Protein A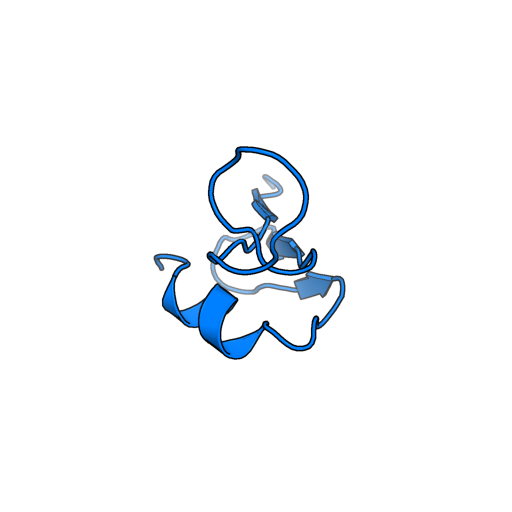F-A0A939NNA1-F1 (afdb_monomer_lite)

Radius of gyration: 12.32 Å; chains: 1; bounding box: 22×18×39 Å

pLDDT: mean 81.49, std 14.52, range [48.84, 95.88]

Structure (mmCIF, N/CA/C/O backbone):
data_AF-A0A939NNA1-F1
#
_entry.id   AF-A0A939NNA1-F1
#
loop_
_atom_site.group_PDB
_atom_site.id
_atom_site.type_symbol
_atom_site.label_atom_id
_atom_site.label_alt_id
_ato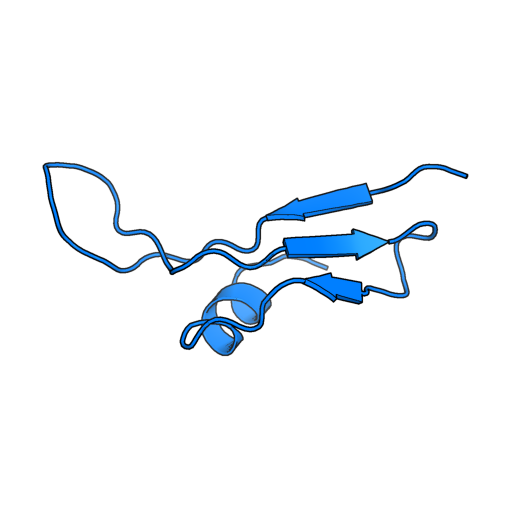m_site.label_comp_id
_atom_site.label_asym_id
_atom_site.label_entity_id
_atom_site.label_seq_id
_atom_site.pdbx_PDB_ins_code
_atom_site.Cartn_x
_atom_site.Cartn_y
_atom_site.Cartn_z
_atom_site.occupancy
_atom_site.B_iso_or_equiv
_atom_site.auth_seq_id
_atom_site.auth_comp_id
_atom_site.auth_asym_id
_atom_site.auth_atom_id
_atom_site.pdbx_PDB_model_num
ATOM 1 N N . MET A 1 1 ? -15.483 -3.674 15.998 1.00 61.47 1 MET A N 1
ATOM 2 C CA . MET A 1 1 ? -14.197 -4.028 15.372 1.00 61.47 1 MET A CA 1
ATOM 3 C C . MET A 1 1 ? -14.463 -4.046 13.883 1.00 61.47 1 MET A C 1
ATOM 5 O O . MET A 1 1 ? 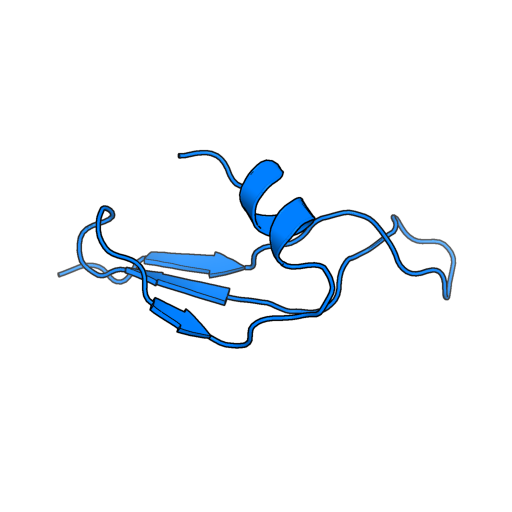-15.200 -4.910 13.424 1.00 61.47 1 MET A O 1
ATOM 9 N N . GLU A 1 2 ? -14.052 -2.991 13.187 1.00 75.50 2 GLU A N 1
ATOM 10 C CA . GLU A 1 2 ? -14.294 -2.826 11.752 1.00 75.50 2 GLU A CA 1
ATOM 11 C C . GLU A 1 2 ? -13.032 -3.262 11.012 1.00 75.50 2 GLU A C 1
ATOM 13 O O . GLU A 1 2 ? -11.934 -2.869 11.391 1.00 75.50 2 GLU A O 1
ATOM 18 N N . LEU A 1 3 ? -13.182 -4.104 9.991 1.00 73.38 3 LEU A N 1
ATOM 19 C CA . LEU A 1 3 ? -12.061 -4.550 9.171 1.00 73.38 3 LEU A CA 1
ATOM 20 C C . LEU A 1 3 ? -11.906 -3.603 7.981 1.00 73.38 3 LEU A C 1
ATOM 22 O O . LEU A 1 3 ? -12.770 -3.550 7.106 1.00 73.38 3 LEU A O 1
ATOM 26 N N . GLN A 1 4 ? -10.787 -2.887 7.928 1.00 81.56 4 GLN A N 1
ATOM 27 C CA . GLN A 1 4 ? -10.406 -2.062 6.791 1.00 81.56 4 GLN A CA 1
ATOM 28 C C . GLN A 1 4 ? -9.555 -2.871 5.815 1.00 81.56 4 GLN A C 1
ATOM 30 O O . GLN A 1 4 ? -8.483 -3.367 6.156 1.00 81.56 4 GLN A O 1
ATOM 35 N N . LEU A 1 5 ? -10.036 -2.962 4.575 1.00 80.44 5 LEU A N 1
ATOM 36 C CA . LEU A 1 5 ? -9.385 -3.636 3.457 1.00 80.44 5 LEU A CA 1
ATOM 37 C C . LEU A 1 5 ? -8.970 -2.600 2.409 1.00 80.44 5 LEU A C 1
ATOM 39 O O . LEU A 1 5 ? -9.813 -1.845 1.920 1.00 80.44 5 LEU A O 1
ATOM 43 N N . ARG A 1 6 ? -7.696 -2.590 2.008 1.00 81.75 6 ARG A N 1
ATOM 44 C CA . ARG A 1 6 ? -7.216 -1.755 0.895 1.00 81.75 6 ARG A CA 1
ATOM 45 C C . ARG A 1 6 ? -6.367 -2.562 -0.077 1.00 81.75 6 ARG A C 1
ATOM 47 O O . ARG A 1 6 ? -5.392 -3.197 0.308 1.00 81.75 6 ARG A O 1
ATOM 54 N N . GLN A 1 7 ? -6.725 -2.496 -1.357 1.00 83.31 7 GLN A N 1
ATOM 55 C CA . GLN A 1 7 ? -5.832 -2.889 -2.446 1.00 83.31 7 GLN A CA 1
ATOM 56 C C . GLN A 1 7 ? -4.745 -1.829 -2.586 1.00 83.31 7 GLN A C 1
ATOM 58 O O . GLN A 1 7 ? -5.057 -0.644 -2.721 1.00 83.31 7 GLN A O 1
ATOM 63 N N . LEU A 1 8 ? -3.488 -2.257 -2.601 1.00 78.00 8 LEU A N 1
ATOM 64 C CA . LEU A 1 8 ? -2.394 -1.381 -2.973 1.00 78.00 8 LEU A CA 1
ATOM 65 C C 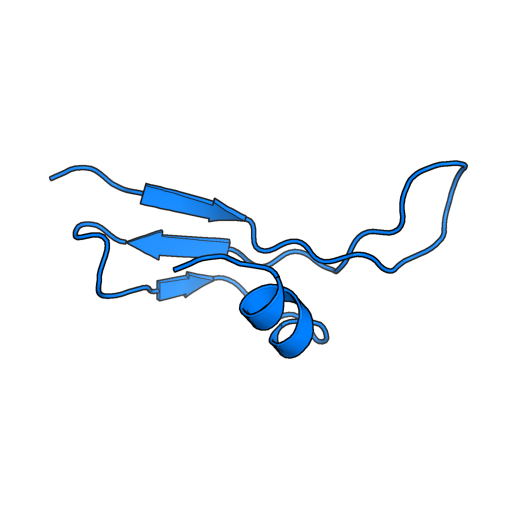. LEU A 1 8 ? -2.251 -1.441 -4.494 1.00 78.00 8 LEU A C 1
ATOM 67 O O . LEU A 1 8 ? -1.973 -2.496 -5.064 1.00 78.00 8 LEU A O 1
ATOM 71 N N . SER A 1 9 ? -2.446 -0.322 -5.180 1.00 72.88 9 SER A N 1
ATOM 72 C CA . SER A 1 9 ? -2.263 -0.251 -6.630 1.00 72.88 9 SER A CA 1
ATOM 73 C C . SER A 1 9 ? -1.465 0.987 -7.008 1.00 72.88 9 SER A C 1
ATOM 75 O O . SER A 1 9 ? -1.894 2.099 -6.719 1.00 72.88 9 SER A O 1
ATOM 77 N N . GLY A 1 10 ? -0.335 0.780 -7.679 1.00 63.78 10 GLY A N 1
ATOM 78 C CA . GLY A 1 10 ? 0.381 1.798 -8.442 1.00 63.78 10 GLY A CA 1
ATOM 79 C C . GLY A 1 10 ? 0.161 1.590 -9.943 1.00 63.78 10 GLY A C 1
ATOM 80 O O . GLY A 1 10 ? -0.553 0.674 -10.363 1.00 63.78 10 GLY A O 1
ATOM 81 N N . SER A 1 11 ? 0.784 2.418 -10.777 1.00 57.66 11 SER A N 1
ATOM 82 C CA . SER A 1 11 ? 0.636 2.347 -12.231 1.00 57.66 11 SER A CA 1
ATOM 83 C C . SER A 1 11 ? 1.850 1.689 -12.899 1.00 57.66 11 SER A C 1
ATOM 85 O O . SER A 1 11 ? 2.872 2.351 -13.005 1.00 57.66 11 SER A O 1
ATOM 87 N N . ALA A 1 12 ? 1.744 0.423 -13.354 1.00 52.78 12 ALA A N 1
ATOM 88 C CA . ALA A 1 12 ? 2.496 -0.147 -14.502 1.00 52.78 12 ALA A CA 1
ATOM 89 C C . ALA A 1 12 ? 2.262 -1.654 -14.769 1.00 52.78 12 ALA A C 1
ATOM 91 O O . ALA A 1 12 ? 2.856 -2.496 -14.102 1.00 52.78 12 ALA A O 1
ATOM 92 N N . ARG A 1 13 ? 1.517 -1.970 -15.848 1.00 48.84 13 ARG A N 1
ATOM 93 C CA . ARG A 1 13 ? 1.799 -3.052 -16.824 1.00 48.84 13 ARG A CA 1
ATOM 94 C C . ARG A 1 13 ? 0.868 -2.911 -18.037 1.00 48.84 13 ARG A C 1
ATOM 96 O O . ARG A 1 13 ? -0.342 -2.795 -17.876 1.00 48.84 13 ARG A O 1
ATOM 103 N N . TRP A 1 14 ? 1.444 -2.906 -19.241 1.00 51.12 14 TRP A N 1
ATOM 104 C CA . TRP A 1 14 ? 0.733 -2.739 -20.511 1.00 51.12 14 TRP A CA 1
ATOM 105 C C . TRP A 1 14 ? 0.256 -4.080 -21.071 1.00 51.12 14 TRP A C 1
ATOM 107 O O . TRP A 1 14 ? 1.064 -4.900 -21.498 1.00 51.12 14 TRP A O 1
ATOM 117 N N . HIS A 1 15 ? -1.061 -4.262 -21.128 1.00 53.12 15 HIS A N 1
ATOM 118 C CA . HIS A 1 15 ? -1.730 -5.005 -22.192 1.00 53.12 15 HIS A CA 1
ATOM 119 C C . HIS A 1 15 ? -3.167 -4.470 -22.276 1.00 53.12 15 HIS A C 1
ATOM 121 O O . HIS A 1 15 ? -3.916 -4.600 -21.315 1.00 53.12 15 HIS A O 1
ATOM 127 N N . HIS A 1 16 ? -3.521 -3.873 -23.420 1.00 55.66 16 HIS A N 1
ATOM 128 C CA . HIS A 1 16 ? -4.854 -3.351 -23.767 1.00 55.66 16 HIS A CA 1
ATOM 129 C C . HIS A 1 16 ? -5.237 -1.981 -23.158 1.00 55.66 16 HIS A C 1
ATOM 131 O O . HIS A 1 16 ? -5.555 -1.897 -21.982 1.00 55.66 16 HIS A O 1
ATOM 137 N N . SER A 1 17 ? -5.206 -0.924 -23.986 1.00 60.19 17 SER A N 1
ATOM 138 C CA . SER A 1 17 ? -5.934 0.370 -23.933 1.00 60.19 17 SER A CA 1
ATOM 139 C C . SER A 1 17 ? -6.430 0.937 -22.585 1.00 60.19 17 SER A C 1
ATOM 141 O O . SER A 1 17 ? -7.479 1.577 -22.535 1.00 60.19 17 SER A O 1
ATOM 143 N N . GLY A 1 18 ? -5.701 0.729 -21.493 1.00 60.38 18 GLY A N 1
ATOM 144 C CA . GLY A 1 18 ? -6.109 1.081 -20.138 1.00 60.38 18 GLY A CA 1
ATOM 145 C C . GLY A 1 18 ? -4.930 1.591 -19.322 1.00 60.38 18 GLY A C 1
ATOM 146 O O . GLY A 1 18 ? -3.773 1.293 -19.624 1.00 60.38 18 GLY A O 1
ATOM 147 N N . CYS A 1 19 ? -5.227 2.401 -18.303 1.00 62.25 19 CYS A N 1
ATOM 148 C CA . CYS A 1 19 ? -4.217 2.975 -17.420 1.00 62.25 19 CYS A CA 1
ATOM 149 C C . CYS A 1 19 ? -3.291 1.876 -16.866 1.00 62.25 19 CYS A C 1
ATOM 151 O O . CYS A 1 19 ? -3.787 0.815 -16.480 1.00 62.25 19 CYS A O 1
ATOM 153 N N . PRO A 1 20 ? -1.972 2.116 -16.775 1.00 72.19 20 PRO A N 1
ATOM 154 C CA . PRO A 1 20 ? -1.046 1.111 -16.272 1.00 72.19 20 PRO A CA 1
ATOM 155 C C . PRO A 1 20 ? -1.424 0.677 -14.837 1.00 72.19 20 PRO A C 1
ATOM 157 O O . PRO A 1 20 ? -1.879 1.509 -14.047 1.00 72.19 20 PRO A O 1
ATOM 160 N N . ARG A 1 21 ? -1.243 -0.609 -14.484 1.00 80.94 21 ARG A N 1
ATOM 161 C CA . ARG A 1 21 ? -1.587 -1.197 -13.166 1.00 80.94 21 ARG A CA 1
ATOM 162 C C . ARG A 1 21 ? -0.454 -2.068 -12.620 1.00 80.94 21 ARG A C 1
ATOM 164 O O . ARG A 1 21 ? 0.050 -2.900 -13.361 1.00 80.94 21 ARG A O 1
ATOM 171 N N . THR A 1 22 ? -0.079 -1.903 -11.357 1.00 87.31 22 THR A N 1
ATOM 172 C CA . THR A 1 22 ? 0.849 -2.812 -10.662 1.00 87.31 22 THR A CA 1
ATOM 173 C C . THR A 1 22 ? 0.217 -4.183 -10.426 1.00 87.31 22 THR A C 1
ATOM 175 O O . THR A 1 22 ? -1.008 -4.338 -10.495 1.00 87.31 22 THR A O 1
ATOM 178 N N . GLN A 1 23 ? 1.043 -5.183 -10.119 1.00 90.50 23 GLN A N 1
ATOM 179 C CA . GLN A 1 23 ? 0.578 -6.492 -9.659 1.00 90.50 23 GLN A CA 1
ATOM 180 C C . GLN A 1 23 ? -0.178 -6.378 -8.324 1.00 90.50 23 GLN A C 1
ATOM 182 O O . GLN A 1 23 ? -0.024 -5.407 -7.596 1.00 90.50 23 GLN A O 1
ATOM 187 N N . SER A 1 24 ? -1.034 -7.339 -7.981 1.00 90.31 24 SER A N 1
ATOM 188 C CA . SER A 1 24 ? -1.930 -7.227 -6.819 1.00 90.31 24 SER A CA 1
ATOM 189 C C . SER A 1 24 ? -1.215 -7.383 -5.470 1.00 90.31 24 SER A C 1
ATOM 191 O O . SER A 1 24 ? -0.549 -8.394 -5.260 1.00 90.31 24 SER A O 1
ATOM 193 N N . SER A 1 25 ? -1.461 -6.464 -4.532 1.00 93.94 25 SER A N 1
ATOM 194 C CA . SER A 1 25 ? -1.113 -6.579 -3.103 1.00 93.94 25 SER A CA 1
ATOM 195 C C . SER A 1 25 ? -2.251 -5.988 -2.261 1.00 93.94 25 SER A C 1
ATOM 197 O O . SER A 1 25 ? -2.891 -5.028 -2.695 1.00 93.94 25 SER A O 1
ATOM 199 N N . ILE A 1 26 ? -2.514 -6.518 -1.065 1.00 93.50 26 ILE A N 1
ATOM 200 C CA . ILE A 1 26 ? -3.626 -6.074 -0.201 1.00 93.50 26 ILE A CA 1
ATOM 201 C C . ILE A 1 26 ? -3.137 -5.846 1.223 1.00 93.50 26 ILE A C 1
ATOM 203 O O . ILE A 1 26 ? -2.390 -6.670 1.737 1.00 93.50 26 ILE A O 1
ATOM 207 N N . ILE A 1 27 ? -3.623 -4.798 1.887 1.00 94.38 27 ILE A N 1
ATOM 208 C CA . ILE A 1 27 ? -3.463 -4.612 3.332 1.00 94.38 27 ILE A CA 1
ATOM 209 C C . ILE A 1 27 ? -4.802 -4.726 4.063 1.00 94.38 27 ILE A C 1
ATOM 211 O O . ILE A 1 27 ? -5.838 -4.272 3.565 1.00 94.38 27 ILE A O 1
ATOM 215 N N . VAL A 1 28 ? -4.764 -5.332 5.248 1.00 94.38 28 VAL A N 1
ATOM 216 C CA . VAL A 1 28 ? -5.913 -5.474 6.151 1.00 94.38 28 VAL A CA 1
ATOM 217 C C . VAL A 1 28 ? -5.538 -4.950 7.529 1.00 94.38 28 VAL A C 1
ATOM 219 O O . VAL A 1 28 ? -4.447 -5.245 8.013 1.00 94.38 28 VAL A O 1
ATOM 222 N N . SER A 1 29 ? -6.440 -4.205 8.158 1.00 94.69 29 SER A N 1
ATOM 223 C CA . SER A 1 29 ? -6.319 -3.772 9.549 1.00 94.69 29 SER A CA 1
ATOM 224 C C . SER A 1 29 ? -7.672 -3.840 10.245 1.00 94.69 29 SER A C 1
ATOM 226 O O . SER A 1 29 ? -8.707 -3.655 9.609 1.00 94.69 29 SER A O 1
ATOM 228 N N . ASP A 1 30 ? -7.670 -4.091 11.546 1.00 95.88 30 ASP A N 1
ATOM 229 C CA . ASP A 1 30 ? -8.845 -4.004 12.418 1.00 95.88 30 ASP A CA 1
ATOM 230 C C . ASP A 1 30 ? -8.898 -2.697 13.234 1.00 95.88 30 ASP A C 1
ATOM 232 O O . ASP A 1 30 ? -9.887 -2.429 13.924 1.00 95.88 30 ASP A O 1
ATOM 236 N N . ASN A 1 31 ? -7.820 -1.906 13.185 1.00 91.81 31 ASN A N 1
ATOM 237 C CA . ASN A 1 31 ? -7.597 -0.748 14.047 1.00 91.81 31 ASN A CA 1
ATOM 238 C C . ASN A 1 31 ? -7.031 0.486 13.312 1.00 91.81 31 ASN A C 1
ATOM 240 O O . ASN A 1 31 ? -6.830 1.533 13.931 1.00 91.81 31 ASN A O 1
ATOM 244 N N . GLY A 1 32 ? -6.766 0.371 12.008 1.00 89.75 32 GLY A N 1
ATOM 245 C CA . GLY A 1 32 ? -6.244 1.428 11.138 1.00 89.75 32 GLY A CA 1
ATOM 246 C C . GLY A 1 32 ? -4.770 1.793 11.362 1.00 89.75 32 GLY A C 1
ATOM 247 O O . GLY A 1 32 ? -4.259 2.677 10.677 1.00 89.75 32 GLY A O 1
ATOM 248 N N . LYS A 1 33 ? -4.074 1.143 12.302 1.00 90.69 33 LYS A N 1
ATOM 249 C CA . LYS A 1 33 ? -2.681 1.446 12.680 1.00 90.69 33 LYS A CA 1
ATOM 250 C C . LYS A 1 33 ? -1.729 0.315 12.327 1.00 90.69 33 LYS A C 1
ATOM 252 O O . LYS A 1 33 ? -0.634 0.561 11.831 1.00 90.69 33 LYS A O 1
ATOM 257 N N . GLU A 1 34 ? -2.154 -0.912 12.581 1.00 92.56 34 GLU A N 1
ATOM 258 C CA . GLU A 1 34 ? -1.376 -2.119 12.338 1.00 92.56 34 GLU A CA 1
ATOM 259 C C . GLU A 1 34 ? -1.964 -2.854 11.143 1.00 92.56 34 GLU A C 1
ATOM 261 O O . GLU A 1 34 ? -3.170 -3.088 11.077 1.00 92.56 34 GLU A O 1
ATOM 266 N N . TRP A 1 35 ? -1.112 -3.193 10.179 1.00 93.88 35 TRP A N 1
ATOM 267 C CA . TRP A 1 35 ? -1.545 -3.717 8.892 1.00 93.88 35 TRP A CA 1
ATOM 268 C 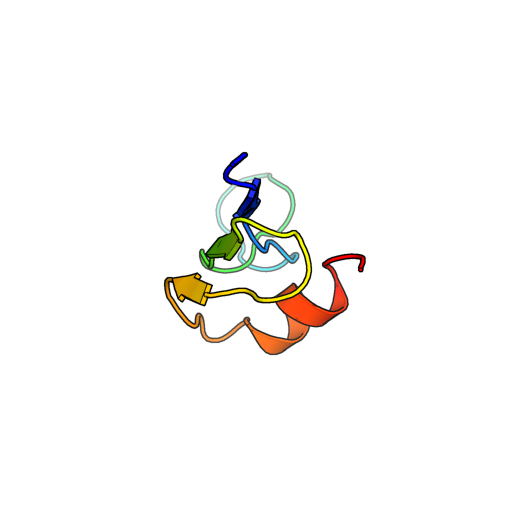C . TRP A 1 35 ? -0.877 -5.055 8.599 1.00 93.88 35 TRP A C 1
ATOM 270 O O . TRP A 1 35 ? 0.337 -5.202 8.744 1.00 93.88 35 TRP A O 1
ATOM 280 N N . VAL A 1 36 ? -1.666 -6.014 8.123 1.00 95.31 36 VAL A N 1
ATOM 281 C CA . VAL A 1 36 ? -1.169 -7.270 7.554 1.00 95.31 36 VAL A CA 1
ATOM 282 C C . VAL A 1 36 ? -1.143 -7.137 6.037 1.00 95.31 36 VAL A C 1
ATOM 284 O O . VAL A 1 36 ? -2.165 -6.823 5.428 1.00 95.31 36 VAL A O 1
ATOM 287 N N . LEU A 1 37 ? 0.019 -7.393 5.432 1.00 94.81 37 LEU A N 1
ATOM 288 C CA . LEU A 1 37 ? 0.188 -7.441 3.981 1.00 94.81 37 LEU A CA 1
ATOM 289 C C . LEU A 1 37 ? -0.080 -8.857 3.459 1.00 94.81 37 LEU A C 1
ATOM 291 O O . LEU A 1 37 ? 0.627 -9.805 3.799 1.00 94.81 37 LEU A O 1
ATOM 295 N N . CYS A 1 38 ? -1.057 -8.975 2.570 1.00 94.38 38 CYS A N 1
ATOM 296 C CA . CYS A 1 38 ? -1.360 -10.185 1.823 1.00 94.38 38 CYS A CA 1
ATOM 297 C C . CYS A 1 38 ? -0.824 -10.040 0.396 1.00 94.38 38 CYS A C 1
ATOM 299 O O . CYS A 1 38 ? -1.317 -9.213 -0.375 1.00 94.38 38 CYS A O 1
ATOM 301 N N . ASN A 1 39 ? 0.146 -10.896 0.061 1.00 92.94 39 ASN A N 1
ATOM 302 C CA . ASN A 1 39 ? 0.951 -10.864 -1.162 1.00 92.94 39 ASN A CA 1
ATOM 303 C C . ASN A 1 39 ? 1.873 -9.632 -1.253 1.00 92.94 39 ASN A C 1
ATOM 305 O O . ASN A 1 39 ? 1.415 -8.496 -1.332 1.00 92.94 39 ASN A O 1
ATOM 309 N N . ALA A 1 40 ? 3.186 -9.866 -1.278 1.00 93.62 40 ALA A N 1
ATOM 310 C CA . ALA A 1 40 ? 4.191 -8.831 -1.502 1.00 93.62 40 ALA A CA 1
ATOM 311 C C . ALA A 1 40 ? 4.631 -8.878 -2.967 1.00 93.62 40 ALA A C 1
ATOM 313 O O . ALA A 1 40 ? 5.557 -9.607 -3.326 1.00 93.62 40 ALA A O 1
ATOM 314 N N . SER A 1 41 ? 3.920 -8.146 -3.827 1.00 94.00 41 SER A N 1
ATOM 315 C CA . SER A 1 41 ? 4.255 -8.120 -5.251 1.00 94.00 41 SER A CA 1
ATOM 316 C C . SER A 1 41 ? 5.626 -7.464 -5.512 1.00 94.00 41 SER A C 1
ATOM 318 O O . SER A 1 41 ? 6.098 -6.679 -4.685 1.00 94.00 41 SER A O 1
ATOM 320 N N . PRO A 1 42 ? 6.269 -7.711 -6.670 1.00 94.38 42 PRO A N 1
ATOM 321 C CA . PRO A 1 42 ? 7.522 -7.044 -7.041 1.00 94.38 42 PRO A CA 1
ATOM 322 C C . PRO A 1 42 ? 7.438 -5.509 -7.043 1.00 94.38 42 PRO A C 1
ATOM 324 O O . PRO A 1 42 ? 8.454 -4.834 -6.897 1.00 94.38 42 PRO A O 1
ATOM 327 N N . ASP A 1 43 ? 6.229 -4.956 -7.166 1.00 92.94 43 ASP A N 1
ATOM 328 C CA . ASP A 1 43 ? 5.969 -3.519 -7.239 1.00 92.94 43 ASP A CA 1
ATOM 329 C C . ASP A 1 43 ? 5.619 -2.903 -5.859 1.00 92.94 43 ASP A C 1
ATOM 331 O O . ASP A 1 43 ? 5.207 -1.742 -5.779 1.00 92.94 43 ASP A O 1
ATOM 335 N N . ILE A 1 44 ? 5.770 -3.660 -4.758 1.00 92.75 44 ILE A N 1
ATOM 336 C CA . ILE A 1 44 ? 5.265 -3.293 -3.419 1.00 92.75 44 ILE A CA 1
ATOM 337 C C . ILE A 1 44 ? 5.791 -1.950 -2.896 1.00 92.75 44 ILE A C 1
ATOM 339 O O . ILE A 1 44 ? 5.061 -1.202 -2.249 1.00 92.75 44 ILE A O 1
ATOM 343 N N . SER A 1 45 ? 7.036 -1.599 -3.218 1.00 93.38 45 SER A N 1
ATOM 344 C CA . SER A 1 45 ? 7.621 -0.321 -2.796 1.00 93.38 45 SER A CA 1
ATOM 345 C C . SER A 1 45 ? 6.881 0.877 -3.411 1.00 93.38 45 SER A C 1
ATOM 347 O O . SER A 1 45 ? 6.512 1.816 -2.707 1.00 93.38 45 SER A O 1
ATOM 349 N N . GLN A 1 46 ? 6.561 0.812 -4.710 1.00 91.50 46 GLN A N 1
ATOM 350 C CA . GLN A 1 46 ? 5.774 1.852 -5.386 1.00 91.50 46 GLN A CA 1
ATOM 351 C C . GLN A 1 46 ? 4.343 1.904 -4.845 1.00 91.50 46 GLN A C 1
ATOM 353 O O . GLN A 1 46 ? 3.783 2.974 -4.631 1.00 91.50 46 GLN A O 1
ATOM 358 N N . GLN A 1 47 ? 3.754 0.739 -4.596 1.00 92.44 47 GLN A N 1
ATOM 359 C CA . GLN A 1 47 ? 2.415 0.603 -4.034 1.00 92.44 47 GLN A CA 1
ATOM 360 C C . GLN A 1 47 ? 2.265 1.271 -2.663 1.00 92.44 47 GLN A C 1
ATOM 362 O O . GLN A 1 47 ? 1.284 1.982 -2.440 1.00 92.44 47 GLN A O 1
ATOM 367 N N . ILE A 1 48 ? 3.238 1.082 -1.770 1.00 91.88 48 ILE A N 1
ATOM 368 C CA . ILE A 1 48 ? 3.266 1.739 -0.457 1.00 91.88 48 ILE A CA 1
ATOM 369 C C . ILE A 1 48 ? 3.406 3.253 -0.628 1.00 91.88 48 ILE A C 1
ATOM 371 O O . ILE A 1 48 ? 2.642 4.001 -0.029 1.00 91.88 48 ILE A O 1
ATOM 375 N N . ALA A 1 49 ? 4.309 3.711 -1.500 1.00 90.44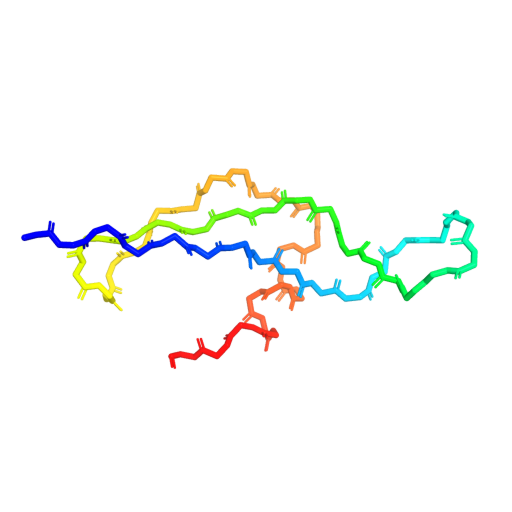 49 ALA A N 1
ATOM 376 C CA . ALA A 1 49 ? 4.509 5.140 -1.749 1.00 90.44 49 ALA A CA 1
ATOM 377 C C . ALA A 1 49 ? 3.254 5.852 -2.297 1.00 90.44 49 ALA A C 1
ATOM 379 O O . ALA A 1 49 ? 3.063 7.042 -2.056 1.00 90.44 49 ALA A O 1
ATOM 380 N N . HIS A 1 50 ? 2.391 5.131 -3.020 1.00 88.62 50 HIS A N 1
ATOM 381 C CA . HIS A 1 50 ? 1.133 5.650 -3.564 1.00 88.62 50 HIS A CA 1
ATOM 382 C C . HIS A 1 50 ? -0.086 5.439 -2.655 1.00 88.62 50 HIS A C 1
ATOM 384 O O . HIS A 1 50 ? -1.190 5.851 -3.019 1.00 88.62 50 HIS A O 1
ATOM 390 N N . THR A 1 51 ? 0.084 4.815 -1.489 1.00 85.12 51 THR A N 1
ATOM 391 C CA . THR A 1 51 ? -1.008 4.592 -0.538 1.00 85.12 51 THR A CA 1
ATOM 392 C C . THR A 1 51 ? -0.927 5.638 0.574 1.00 85.12 51 THR A C 1
ATOM 394 O O . THR A 1 51 ? 0.050 5.646 1.319 1.00 85.12 51 THR A O 1
ATOM 397 N N . PRO A 1 52 ? -1.914 6.543 0.693 1.00 74.31 52 PRO A N 1
ATOM 398 C CA . PRO A 1 52 ? -1.917 7.549 1.749 1.00 74.31 52 PRO A CA 1
ATOM 399 C C . PRO A 1 52 ? -2.051 6.898 3.132 1.00 74.31 52 PRO A C 1
ATOM 401 O O . PRO A 1 52 ? -2.697 5.854 3.262 1.00 74.31 52 PRO A O 1
ATOM 404 N N . SER A 1 53 ? -1.448 7.541 4.136 1.00 65.38 53 SER A N 1
ATOM 405 C CA . SER A 1 53 ? -1.587 7.201 5.559 1.00 65.38 53 SER A CA 1
ATOM 406 C C . SER A 1 53 ? -3.006 7.411 6.064 1.00 65.38 53 SER A C 1
ATOM 408 O O . SER A 1 53 ? -3.562 8.484 5.729 1.00 65.38 53 SER A O 1
#

Organism: Klebsiella pneumoniae (NCBI:txid573)

Sequence (53 aa):
MELQLRQLSGSARWHHSGCPRTQSSIIVSDNGKEWVLCNASPDISQQIAHTPS

Secondary structure (DSSP, 8-state):
---EEEEE--S---SSSS---PPPEEEEESSSSS-EEE---TTHHHHHHTS--

Foldseek 3Di:
DDKDKDWQWDAADDDDDDTGIFDTKMWIDPPVPDIDIDDDGPCNVVSVVPDDD

InterPro domains:
  IPR036866 Ribonuclease Z/Hydroxyacylglutathione hydrolase-like [G3DSA:3.60.15.10] (8-53)